Protein AF-A0A954Q5N2-F1 (afdb_monomer_lite)

Sequence (159 aa):
MHGDFTKSDRKRIRELADLAWDRRLRLELRKIAVAMEEMENGRLTPIDVTDRIHIFHDGAVRDLCNQVSTSLPWTAVCRAYFDGVLTNEDIIDASSNVRDGILRFAASFAKLARERETTESARSRRRCSPTPHASGVVVMWHKRGRRCDRDRLCRAALL

Foldseek 3Di:
DPPPADPVLLVLLLVLLVLLLVLQLVVLVVVLVVQVVCVVVVNDPPVRSVVSVVCCVVPVVVVSCCCSVVDDSLVSNLVSVLVVSDDCVSCVPHDPVSVVSSVVSSVVVVVVVVVVVVVVVVVVVVVPDPDPPDDDDDDDDDDDDDDPPPPDDDDDDDD

Structure (mmCIF, N/CA/C/O backbone):
data_AF-A0A954Q5N2-F1
#
_entry.id   AF-A0A954Q5N2-F1
#
loop_
_atom_site.group_PDB
_atom_site.id
_atom_site.type_symbol
_atom_site.label_atom_id
_atom_site.label_alt_id
_atom_site.label_comp_id
_atom_site.label_asym_id
_atom_site.label_entity_id
_atom_site.label_seq_id
_atom_site.pdbx_PDB_ins_code
_atom_site.Cartn_x
_atom_site.Cartn_y
_atom_site.Cartn_z
_atom_site.occupancy
_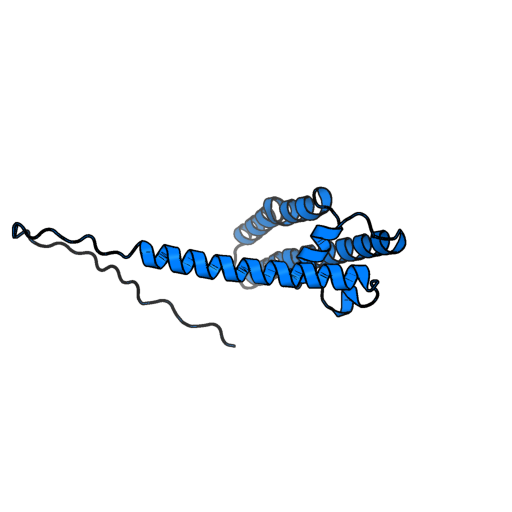atom_site.B_iso_or_equiv
_atom_site.auth_seq_id
_atom_site.auth_comp_id
_atom_site.auth_asym_id
_atom_site.auth_atom_id
_atom_site.pdbx_PDB_model_num
ATOM 1 N N . MET A 1 1 ? 18.224 -5.181 -12.055 1.00 53.22 1 MET A N 1
ATOM 2 C CA . MET A 1 1 ? 17.918 -4.159 -13.082 1.00 53.22 1 MET A CA 1
ATOM 3 C C . MET A 1 1 ? 17.902 -2.773 -12.436 1.00 53.22 1 MET A C 1
ATOM 5 O O . MET A 1 1 ? 16.836 -2.226 -12.203 1.00 53.22 1 MET A O 1
ATOM 9 N N . HIS A 1 2 ? 19.067 -2.224 -12.081 1.00 55.44 2 HIS A N 1
ATOM 10 C CA . HIS A 1 2 ? 19.166 -0.863 -11.517 1.00 55.44 2 HIS A CA 1
ATOM 11 C C . HIS A 1 2 ? 20.064 0.068 -12.350 1.00 55.44 2 HIS A C 1
ATOM 13 O O . HIS A 1 2 ? 20.096 1.264 -12.080 1.00 55.44 2 HIS A O 1
ATOM 19 N N . GLY A 1 3 ? 20.774 -0.466 -13.352 1.00 60.25 3 GLY A N 1
ATOM 20 C CA . GLY A 1 3 ? 21.786 0.270 -14.116 1.00 60.25 3 GLY A CA 1
ATOM 21 C C . GLY A 1 3 ? 21.234 1.219 -15.181 1.00 60.25 3 GLY A C 1
ATOM 22 O O . GLY A 1 3 ? 21.884 2.214 -15.478 1.00 60.25 3 GLY A O 1
ATOM 23 N N . ASP A 1 4 ? 20.022 0.974 -15.692 1.00 78.44 4 ASP A N 1
ATOM 24 C CA . ASP A 1 4 ? 19.583 1.576 -16.963 1.00 78.44 4 ASP A CA 1
ATOM 25 C C . ASP A 1 4 ? 18.510 2.668 -16.814 1.00 78.44 4 ASP A C 1
ATOM 27 O O . ASP A 1 4 ? 17.926 3.110 -17.802 1.00 78.44 4 ASP A O 1
ATOM 31 N N . PHE A 1 5 ? 18.208 3.115 -15.589 1.00 89.81 5 PHE A N 1
ATOM 32 C CA . PHE A 1 5 ? 17.237 4.192 -15.389 1.00 89.81 5 PHE A CA 1
ATOM 33 C C . PHE A 1 5 ? 17.872 5.567 -15.585 1.00 89.81 5 PHE A C 1
ATOM 35 O O . PHE A 1 5 ? 18.837 5.954 -14.911 1.00 89.81 5 PHE A O 1
ATOM 42 N N . THR A 1 6 ? 17.252 6.360 -16.456 1.00 94.38 6 THR A N 1
ATOM 43 C CA . THR A 1 6 ? 17.621 7.761 -16.652 1.00 94.38 6 THR A CA 1
ATOM 44 C C . THR A 1 6 ? 17.396 8.573 -15.367 1.00 94.38 6 THR A C 1
ATOM 46 O O . THR A 1 6 ? 16.815 8.115 -14.375 1.00 94.38 6 THR A O 1
ATOM 49 N N . LYS A 1 7 ? 17.882 9.820 -15.336 1.00 92.38 7 LYS A N 1
ATOM 50 C CA . LYS A 1 7 ? 17.635 10.721 -14.196 1.00 92.38 7 LYS A CA 1
ATOM 51 C C . LYS A 1 7 ? 16.136 11.011 -14.021 1.00 92.38 7 LYS A C 1
ATOM 53 O O . LYS A 1 7 ? 15.665 11.061 -12.885 1.00 92.38 7 LYS A O 1
ATOM 58 N N . SER A 1 8 ? 15.398 11.168 -15.122 1.00 94.50 8 SER A N 1
ATOM 59 C CA . SER A 1 8 ? 13.943 11.357 -15.119 1.00 94.50 8 SER A CA 1
ATOM 60 C C . SER A 1 8 ? 13.208 10.112 -14.628 1.00 94.50 8 SER A C 1
ATOM 62 O O . SER A 1 8 ? 12.336 10.248 -13.776 1.00 94.50 8 SER A O 1
ATOM 64 N N . ASP A 1 9 ? 13.616 8.909 -15.044 1.00 95.25 9 ASP A N 1
ATOM 65 C CA . ASP A 1 9 ? 13.018 7.658 -14.549 1.00 95.25 9 ASP A CA 1
ATOM 66 C C . ASP A 1 9 ? 13.177 7.527 -13.035 1.00 95.25 9 ASP A C 1
ATOM 68 O O . ASP A 1 9 ? 12.216 7.274 -12.315 1.00 95.25 9 ASP A O 1
ATOM 72 N N . ARG A 1 10 ? 14.385 7.781 -12.517 1.00 93.38 10 ARG A N 1
ATOM 73 C CA . ARG A 1 10 ? 14.651 7.748 -11.070 1.00 93.38 10 ARG A CA 1
ATOM 74 C C . ARG A 1 10 ? 13.865 8.798 -10.294 1.00 93.38 10 ARG A C 1
ATOM 76 O O . ARG A 1 10 ? 13.568 8.587 -9.120 1.00 93.38 10 ARG A O 1
ATOM 83 N N . LYS A 1 11 ? 13.558 9.945 -10.906 1.00 94.12 11 LYS A N 1
ATOM 84 C CA . LYS A 1 11 ? 12.656 10.936 -10.309 1.00 94.12 11 LYS A CA 1
ATOM 85 C C . LYS A 1 11 ? 11.233 10.385 -10.262 1.00 94.12 11 LYS A C 1
ATOM 87 O O . LYS A 1 11 ? 10.658 10.340 -9.181 1.00 94.12 11 LYS A O 1
ATOM 92 N N . ARG A 1 12 ? 10.725 9.879 -11.387 1.00 95.44 12 ARG A N 1
ATOM 93 C CA . ARG A 1 12 ? 9.369 9.330 -11.478 1.00 95.44 12 ARG A CA 1
ATOM 94 C C . ARG A 1 12 ? 9.149 8.138 -10.544 1.00 95.44 12 ARG A C 1
ATOM 96 O O . ARG A 1 12 ? 8.111 8.051 -9.905 1.00 95.44 12 ARG A O 1
ATOM 103 N N . ILE A 1 13 ? 10.131 7.248 -10.413 1.00 94.94 13 ILE A N 1
ATOM 104 C CA . ILE A 1 13 ? 10.073 6.112 -9.480 1.00 94.94 13 ILE A CA 1
ATOM 105 C C . ILE A 1 13 ? 9.922 6.595 -8.031 1.00 94.94 13 ILE A C 1
ATOM 107 O O . ILE A 1 13 ? 9.166 5.994 -7.277 1.00 94.94 13 ILE A O 1
ATOM 111 N N . ARG A 1 14 ? 10.611 7.672 -7.631 1.00 93.00 14 ARG A N 1
ATOM 112 C CA . ARG A 1 14 ? 10.459 8.232 -6.278 1.00 93.00 14 ARG A CA 1
ATOM 113 C C . ARG A 1 14 ? 9.069 8.822 -6.067 1.00 93.00 14 ARG A C 1
ATOM 115 O O . ARG A 1 14 ? 8.434 8.479 -5.086 1.00 93.00 14 ARG A O 1
ATOM 122 N N . GLU A 1 15 ? 8.561 9.587 -7.031 1.00 95.25 15 GLU A N 1
ATOM 123 C CA . GLU A 1 15 ? 7.193 10.128 -6.975 1.00 95.25 15 GLU A CA 1
ATOM 124 C C . GLU A 1 15 ? 6.137 9.015 -6.847 1.00 95.25 15 GLU A C 1
ATOM 126 O O . GLU A 1 15 ? 5.196 9.125 -6.066 1.00 95.25 15 GLU A O 1
ATOM 131 N N . LEU A 1 16 ? 6.305 7.912 -7.584 1.00 96.00 16 LEU A N 1
ATOM 132 C CA . LEU A 1 16 ? 5.427 6.745 -7.476 1.00 96.00 16 LEU A CA 1
ATOM 133 C C . LEU A 1 16 ? 5.559 6.039 -6.119 1.00 96.00 16 LEU A C 1
ATOM 135 O O . LEU A 1 16 ? 4.564 5.537 -5.599 1.00 96.00 16 LEU A O 1
ATOM 139 N N . ALA A 1 17 ? 6.764 5.985 -5.546 1.00 93.25 17 ALA A N 1
ATOM 140 C CA . ALA A 1 17 ? 6.987 5.415 -4.220 1.00 93.25 17 ALA A CA 1
ATOM 141 C C . ALA A 1 17 ? 6.303 6.258 -3.131 1.00 93.25 17 ALA A C 1
ATOM 143 O O . ALA A 1 17 ? 5.635 5.693 -2.267 1.00 93.25 17 ALA A O 1
ATOM 144 N N . ASP A 1 18 ? 6.398 7.585 -3.223 1.00 92.44 18 ASP A N 1
ATOM 145 C CA . ASP A 1 18 ? 5.733 8.520 -2.309 1.00 92.44 18 ASP A CA 1
ATOM 146 C C . ASP A 1 18 ? 4.201 8.398 -2.421 1.00 92.44 18 ASP A C 1
ATOM 148 O O . ASP A 1 18 ? 3.497 8.290 -1.418 1.00 92.44 18 ASP A O 1
ATOM 152 N N . LEU A 1 19 ? 3.667 8.295 -3.643 1.00 94.88 19 LEU A N 1
ATOM 153 C CA . LEU A 1 19 ? 2.235 8.056 -3.860 1.00 94.88 19 LEU A CA 1
ATOM 154 C C . LEU A 1 19 ? 1.773 6.717 -3.261 1.00 94.88 19 LEU A C 1
ATOM 156 O O . LEU A 1 19 ? 0.707 6.632 -2.643 1.00 94.88 19 LEU A O 1
ATOM 160 N N . ALA A 1 20 ? 2.562 5.657 -3.449 1.00 93.88 20 ALA A N 1
ATOM 161 C CA . ALA A 1 20 ? 2.273 4.347 -2.881 1.00 93.88 20 ALA A CA 1
ATOM 162 C C . ALA A 1 20 ? 2.275 4.376 -1.348 1.00 93.88 20 ALA A C 1
ATOM 164 O O . ALA A 1 20 ? 1.399 3.770 -0.726 1.00 93.88 20 ALA A O 1
ATOM 165 N N . TRP A 1 21 ? 3.236 5.085 -0.752 1.00 91.38 21 TRP A N 1
ATOM 166 C CA . TRP A 1 21 ? 3.308 5.313 0.686 1.00 91.38 21 TRP A CA 1
ATOM 167 C C . TRP A 1 21 ? 2.033 5.967 1.210 1.00 91.38 21 TRP A C 1
ATOM 169 O O . TRP A 1 21 ? 1.365 5.403 2.080 1.00 91.38 21 TRP A O 1
ATOM 179 N N . ASP A 1 22 ? 1.649 7.100 0.624 1.00 93.06 22 ASP A N 1
ATOM 180 C CA . ASP A 1 22 ? 0.480 7.862 1.055 1.00 93.06 22 ASP A CA 1
ATOM 181 C C . ASP A 1 22 ? -0.800 7.028 0.989 1.00 93.06 22 ASP A C 1
ATOM 183 O O . ASP A 1 22 ? -1.625 7.052 1.907 1.00 93.06 22 ASP A O 1
ATOM 187 N N . ARG A 1 23 ? -0.979 6.245 -0.081 1.00 94.69 23 ARG A N 1
ATOM 188 C CA . ARG A 1 23 ? -2.152 5.374 -0.223 1.00 94.69 23 ARG A CA 1
ATOM 189 C C . ARG A 1 23 ? -2.165 4.248 0.799 1.00 94.69 23 ARG A C 1
ATOM 191 O O . ARG A 1 23 ? -3.218 3.989 1.381 1.00 94.69 23 ARG A O 1
ATOM 198 N N . ARG A 1 24 ? -1.024 3.605 1.058 1.00 92.25 24 ARG A N 1
ATOM 199 C CA . ARG A 1 24 ? -0.923 2.566 2.096 1.00 92.25 24 ARG A CA 1
ATOM 200 C C . ARG A 1 24 ? -1.231 3.130 3.475 1.00 92.25 24 ARG A C 1
ATOM 202 O O . ARG A 1 24 ? -2.044 2.557 4.194 1.00 92.25 24 ARG A O 1
ATOM 209 N N . LEU A 1 25 ? -0.656 4.282 3.809 1.00 91.81 25 LEU A N 1
ATOM 210 C CA . LEU A 1 25 ? -0.913 4.951 5.078 1.00 91.81 25 LEU A CA 1
ATOM 211 C C . LEU A 1 25 ? -2.402 5.286 5.237 1.00 91.81 25 LEU A C 1
ATOM 213 O O . LEU A 1 25 ? -2.989 5.015 6.281 1.00 91.81 25 LEU A O 1
ATOM 217 N N . ARG A 1 26 ? -3.049 5.799 4.182 1.00 93.94 26 ARG A N 1
ATOM 218 C CA . ARG A 1 26 ? -4.498 6.060 4.184 1.00 93.94 26 ARG A CA 1
ATOM 219 C C . ARG A 1 26 ? -5.327 4.793 4.388 1.00 93.94 26 ARG A C 1
ATOM 221 O O . ARG A 1 26 ? -6.337 4.860 5.082 1.00 93.94 26 ARG A O 1
ATOM 228 N N . LEU A 1 27 ? -4.942 3.660 3.798 1.00 92.19 27 LEU A N 1
ATOM 229 C CA . LEU A 1 27 ? -5.638 2.384 4.007 1.00 92.19 27 LEU A CA 1
ATOM 230 C C . LEU A 1 27 ? -5.544 1.922 5.463 1.00 92.19 27 LEU A C 1
ATOM 232 O O . LEU A 1 27 ? -6.551 1.508 6.031 1.00 92.19 27 LEU A O 1
ATOM 236 N N . GLU A 1 28 ? -4.372 2.040 6.085 1.00 91.81 28 GLU A N 1
ATOM 237 C CA . GLU A 1 28 ? -4.202 1.699 7.500 1.00 91.81 28 GLU A CA 1
ATOM 238 C C . GLU A 1 28 ? -4.981 2.655 8.417 1.00 91.81 28 GLU A C 1
ATOM 240 O O . GLU A 1 28 ? -5.700 2.204 9.307 1.00 91.81 28 GLU A O 1
ATOM 245 N N . LEU A 1 29 ? -4.949 3.965 8.146 1.00 94.12 29 LEU A N 1
ATOM 246 C CA . LEU A 1 29 ? -5.731 4.956 8.897 1.00 94.12 29 LEU A CA 1
ATOM 247 C C . LEU A 1 29 ? -7.244 4.718 8.795 1.00 94.12 29 LEU A C 1
ATOM 249 O O . LEU A 1 29 ? -7.965 4.910 9.773 1.00 94.12 29 LEU A O 1
ATOM 253 N N . ARG A 1 30 ? -7.745 4.246 7.645 1.00 96.00 30 ARG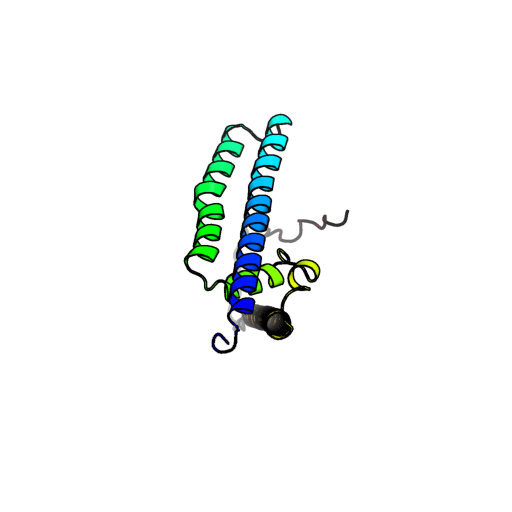 A N 1
ATOM 254 C CA . ARG A 1 30 ? -9.164 3.876 7.498 1.00 96.00 30 ARG A CA 1
ATOM 255 C C . ARG A 1 30 ? -9.579 2.766 8.460 1.00 96.00 30 ARG A C 1
ATOM 257 O O . ARG A 1 30 ? -10.716 2.780 8.914 1.00 96.00 30 ARG A O 1
ATOM 264 N N . LYS A 1 31 ? -8.685 1.837 8.815 1.00 94.38 31 LYS A N 1
ATOM 265 C CA . LYS A 1 31 ? -8.996 0.785 9.801 1.00 94.38 31 LYS A CA 1
ATOM 266 C C . LYS A 1 31 ? -9.245 1.371 11.191 1.00 94.38 31 LYS A C 1
ATOM 268 O O . LYS A 1 31 ? -10.109 0.874 11.909 1.00 94.38 31 LYS A O 1
ATOM 273 N N . ILE A 1 32 ? -8.522 2.434 11.549 1.00 96.44 32 ILE A N 1
ATOM 274 C CA . ILE A 1 32 ? -8.755 3.178 12.792 1.00 96.44 32 ILE A CA 1
ATOM 275 C C . ILE A 1 32 ? -10.082 3.930 12.719 1.00 96.44 32 ILE A C 1
ATOM 277 O O . ILE A 1 32 ? -10.877 3.819 13.643 1.00 96.44 32 ILE A O 1
ATOM 281 N N . ALA A 1 33 ? -10.364 4.615 11.607 1.00 97.50 33 ALA A N 1
ATOM 282 C CA . ALA A 1 33 ? -11.640 5.310 11.424 1.00 97.50 33 ALA A CA 1
ATOM 283 C C . ALA A 1 33 ? -12.842 4.356 11.558 1.00 97.50 33 ALA A C 1
ATOM 285 O O . ALA A 1 33 ? -13.770 4.645 12.305 1.00 97.50 33 ALA A O 1
ATOM 286 N N . VAL A 1 34 ? -12.778 3.178 10.924 1.00 97.75 34 VAL A N 1
ATOM 287 C CA . VAL A 1 34 ? -13.794 2.126 11.092 1.00 97.75 34 VAL A CA 1
ATOM 288 C C . VAL A 1 34 ? -13.887 1.690 12.555 1.00 97.75 34 VAL A C 1
ATOM 290 O O . VAL A 1 34 ? -14.981 1.553 13.078 1.00 97.75 34 VAL A O 1
ATOM 293 N N . ALA A 1 35 ? -12.767 1.505 13.260 1.00 97.31 35 ALA A N 1
ATOM 294 C CA . ALA A 1 35 ? -12.805 1.154 14.681 1.00 97.31 35 ALA A CA 1
ATOM 295 C C . ALA A 1 35 ? -13.513 2.214 15.545 1.00 97.31 35 ALA A C 1
ATOM 297 O O . ALA A 1 35 ? -14.231 1.857 16.475 1.00 97.31 35 ALA A O 1
ATOM 298 N N . MET A 1 36 ? -13.321 3.497 15.236 1.00 97.69 36 MET A N 1
ATOM 299 C CA . MET A 1 36 ? -13.997 4.592 15.933 1.00 97.69 36 MET A CA 1
ATOM 300 C C . MET A 1 36 ? -15.508 4.567 15.674 1.00 97.69 36 MET A C 1
ATOM 302 O O . MET A 1 36 ? -16.279 4.637 16.624 1.00 97.69 36 MET A O 1
ATOM 306 N N . GLU A 1 37 ? -15.936 4.362 14.426 1.00 98.19 37 GLU A N 1
ATOM 307 C CA . GLU A 1 37 ? -17.359 4.218 14.077 1.00 98.19 37 GLU A CA 1
ATOM 308 C C . GLU A 1 37 ? -18.000 2.991 14.753 1.00 98.19 37 GLU A C 1
ATOM 310 O O . GLU A 1 37 ? -19.119 3.038 15.265 1.00 98.19 37 GLU A O 1
ATOM 315 N N . GLU A 1 38 ? -17.289 1.866 14.798 1.00 98.00 38 GLU A N 1
ATOM 316 C CA . GLU A 1 38 ? -17.729 0.662 15.505 1.00 98.00 38 GLU A CA 1
ATOM 317 C C . GLU A 1 38 ? -17.895 0.916 17.015 1.00 98.00 38 GLU A C 1
ATOM 319 O O . GLU A 1 38 ? -18.828 0.397 17.630 1.00 98.00 38 GLU A O 1
ATOM 324 N N . MET A 1 39 ? -17.027 1.739 17.610 1.00 98.12 39 MET A N 1
ATOM 325 C CA . MET A 1 39 ? -17.125 2.147 19.013 1.00 98.12 39 MET A CA 1
ATOM 326 C C . MET A 1 39 ? -18.323 3.063 19.267 1.00 98.12 39 MET A C 1
ATOM 328 O O . MET A 1 39 ? -19.056 2.841 20.227 1.00 98.12 39 MET A O 1
ATOM 332 N N . GLU A 1 40 ? -18.568 4.051 18.404 1.00 97.81 40 GLU A N 1
ATOM 333 C CA . GLU A 1 40 ? -19.749 4.927 18.498 1.00 97.81 40 GLU A CA 1
ATOM 334 C C . GLU A 1 40 ? -21.059 4.130 18.424 1.00 97.81 40 GLU A C 1
ATOM 336 O O . GLU A 1 40 ? -22.027 4.439 19.116 1.00 97.81 40 GLU A O 1
ATOM 341 N N . ASN A 1 41 ? -21.062 3.043 17.652 1.00 98.12 41 ASN A N 1
ATOM 342 C CA . ASN A 1 41 ? -22.181 2.111 17.555 1.00 98.12 41 ASN A CA 1
ATOM 343 C C . ASN A 1 41 ? -22.244 1.072 18.697 1.00 98.12 41 ASN A C 1
ATOM 345 O O . ASN A 1 41 ? -23.074 0.162 18.651 1.00 98.12 41 ASN A O 1
ATOM 349 N N . GLY A 1 42 ? -21.358 1.154 19.695 1.00 97.38 42 GLY A N 1
ATOM 350 C CA . GLY A 1 42 ? -21.303 0.241 20.841 1.00 97.38 42 GLY A CA 1
ATOM 351 C C . GLY A 1 42 ? -20.800 -1.173 20.525 1.00 97.38 42 GLY A C 1
ATOM 352 O O . GLY A 1 42 ? -20.918 -2.058 21.372 1.00 97.38 42 GLY A O 1
ATOM 353 N N . ARG A 1 43 ? -20.250 -1.412 19.324 1.00 97.75 43 ARG A N 1
ATOM 354 C CA . ARG A 1 43 ? -19.671 -2.709 18.918 1.00 97.75 43 ARG A CA 1
ATOM 355 C C . ARG A 1 43 ? -18.248 -2.903 19.438 1.00 97.75 43 ARG A C 1
ATOM 357 O O . ARG A 1 43 ? -17.817 -4.040 19.606 1.00 97.75 43 ARG A O 1
ATOM 364 N N . LEU A 1 44 ? -17.539 -1.808 19.701 1.00 98.00 44 LEU A N 1
ATOM 365 C CA . LEU A 1 44 ? -16.222 -1.792 20.336 1.00 98.00 44 LEU A CA 1
ATOM 366 C C . LEU A 1 44 ? -16.229 -0.892 21.568 1.00 98.00 44 LEU A C 1
ATOM 368 O O . LEU A 1 44 ? -16.991 0.069 21.655 1.00 98.00 44 LEU A O 1
ATOM 372 N N . THR A 1 45 ? -15.344 -1.185 22.512 1.00 98.12 45 THR A N 1
ATOM 373 C CA . THR A 1 45 ? -15.084 -0.310 23.655 1.00 98.12 45 THR A CA 1
ATOM 374 C C . THR A 1 45 ? -13.982 0.708 23.327 1.00 98.12 45 THR A C 1
ATOM 376 O O . THR A 1 45 ? -13.175 0.486 22.419 1.00 98.12 45 THR A O 1
ATOM 379 N N . PRO A 1 46 ? -13.863 1.805 24.097 1.00 97.38 46 PRO A N 1
ATOM 380 C CA . PRO A 1 46 ? -12.728 2.723 23.974 1.00 97.38 46 PRO A CA 1
ATOM 381 C C . PRO A 1 46 ? -11.358 2.053 24.160 1.00 97.38 46 PRO A C 1
ATOM 383 O O . PRO A 1 46 ? -10.366 2.497 23.577 1.00 97.38 46 PRO A O 1
ATOM 386 N N . ILE A 1 47 ? -11.298 0.969 24.943 1.00 97.69 47 ILE A N 1
ATOM 387 C CA . ILE A 1 47 ? -10.076 0.181 25.144 1.00 97.69 47 ILE A CA 1
ATOM 388 C C . ILE A 1 47 ? -9.702 -0.535 23.840 1.00 97.69 47 ILE A C 1
ATOM 390 O O . ILE A 1 47 ? -8.570 -0.401 23.387 1.00 97.69 47 ILE A O 1
ATOM 394 N N . ASP A 1 48 ? -10.662 -1.178 23.167 1.00 97.56 48 ASP A N 1
ATOM 395 C CA . ASP A 1 48 ? -10.420 -1.866 21.887 1.00 97.56 48 ASP A CA 1
ATOM 396 C C . ASP A 1 48 ? -9.904 -0.913 20.796 1.00 97.56 48 ASP A C 1
ATOM 398 O O . ASP A 1 48 ? -9.044 -1.271 19.987 1.00 97.56 48 ASP A O 1
ATOM 402 N N . VAL A 1 49 ? -10.428 0.316 20.755 1.00 96.75 49 VAL A N 1
ATOM 403 C CA . VAL A 1 49 ? -9.957 1.345 19.815 1.00 96.75 49 VAL A CA 1
ATOM 404 C C . VAL A 1 49 ? -8.536 1.781 20.158 1.00 96.75 49 VAL A C 1
ATOM 406 O O . VAL A 1 49 ? -7.695 1.878 19.264 1.00 96.75 49 VAL A O 1
ATOM 409 N N . THR A 1 50 ? -8.252 1.999 21.442 1.00 97.19 50 THR A N 1
ATOM 410 C CA . THR A 1 50 ? -6.912 2.357 21.924 1.00 97.19 50 THR A CA 1
ATOM 411 C C . THR A 1 50 ? -5.891 1.278 21.557 1.00 97.19 50 THR A C 1
ATOM 413 O O . THR A 1 50 ? -4.835 1.592 21.011 1.00 97.19 50 THR A O 1
ATOM 416 N N . ASP A 1 51 ? -6.234 0.002 21.736 1.00 95.88 51 ASP A N 1
ATOM 417 C CA . ASP A 1 51 ? -5.376 -1.121 21.352 1.00 95.88 51 ASP A CA 1
ATOM 418 C C . ASP A 1 51 ? -5.125 -1.165 19.842 1.00 95.88 51 ASP A C 1
ATOM 420 O O . ASP A 1 51 ? -3.996 -1.383 19.401 1.00 95.88 51 ASP A O 1
ATOM 424 N N . ARG A 1 52 ? -6.140 -0.882 19.016 1.00 95.00 52 ARG A N 1
ATOM 425 C CA . ARG A 1 52 ? -5.956 -0.772 17.559 1.00 95.00 52 ARG A CA 1
ATOM 426 C C . ARG A 1 52 ? -5.038 0.386 17.173 1.00 95.00 52 ARG A C 1
ATOM 428 O O . ARG A 1 52 ? -4.246 0.231 16.245 1.00 95.00 52 ARG A O 1
ATOM 435 N N . ILE A 1 53 ? -5.109 1.516 17.876 1.00 94.31 53 ILE A N 1
ATOM 436 C CA . ILE A 1 53 ? -4.195 2.650 17.675 1.00 94.31 53 ILE A CA 1
ATOM 437 C C . ILE A 1 53 ? -2.760 2.252 18.046 1.00 94.31 53 ILE A C 1
ATOM 439 O O . ILE A 1 53 ? -1.838 2.544 17.282 1.00 94.31 53 ILE A O 1
ATOM 443 N N . HIS A 1 54 ? -2.562 1.531 19.154 1.00 93.88 54 HIS A N 1
ATOM 444 C CA . HIS A 1 54 ? -1.246 1.002 19.525 1.00 93.88 54 HIS A CA 1
ATOM 445 C C . HIS A 1 54 ? -0.708 0.026 18.471 1.00 93.88 54 HIS A C 1
ATOM 447 O O . HIS A 1 54 ? 0.416 0.193 18.004 1.00 93.88 54 HIS A O 1
ATOM 453 N N . ILE A 1 55 ? -1.524 -0.926 18.001 1.00 91.69 55 ILE A N 1
ATOM 454 C CA . ILE A 1 55 ? -1.149 -1.861 16.924 1.00 91.69 55 ILE A CA 1
ATOM 455 C C . ILE A 1 55 ? -0.761 -1.109 15.643 1.00 91.69 55 ILE A C 1
ATOM 457 O O . ILE A 1 55 ? 0.216 -1.465 14.979 1.00 91.69 55 ILE A O 1
ATOM 461 N N . PHE A 1 56 ? -1.507 -0.063 15.287 1.00 91.62 56 PHE A N 1
ATOM 462 C CA . PHE A 1 56 ? -1.192 0.777 14.136 1.00 91.62 56 PHE A CA 1
ATOM 463 C C . PHE A 1 56 ? 0.169 1.464 14.290 1.00 91.62 56 PHE A C 1
ATOM 465 O O . PHE A 1 56 ? 0.982 1.420 13.364 1.00 91.62 56 PHE A O 1
ATOM 472 N N . HIS A 1 57 ? 0.438 2.055 15.454 1.00 86.00 57 HIS A N 1
ATOM 473 C CA . HIS A 1 57 ? 1.681 2.778 15.706 1.00 86.00 57 HIS A CA 1
ATOM 474 C C . HIS A 1 57 ? 2.899 1.842 15.794 1.00 86.00 57 HIS A C 1
ATOM 476 O O . HIS A 1 57 ? 3.949 2.124 15.212 1.00 86.00 57 HIS A O 1
ATOM 482 N N . ASP A 1 58 ? 2.760 0.706 16.479 1.00 85.38 58 ASP A N 1
ATOM 483 C CA . ASP A 1 58 ? 3.872 -0.210 16.752 1.00 85.38 58 ASP A CA 1
ATOM 484 C C . ASP A 1 58 ? 4.172 -1.175 15.603 1.00 85.38 58 ASP A C 1
ATOM 486 O O . ASP A 1 58 ? 5.329 -1.571 15.419 1.00 85.38 58 ASP A O 1
ATOM 490 N N . GLY A 1 59 ? 3.145 -1.549 14.839 1.00 84.75 59 GLY A N 1
ATOM 491 C CA . GLY A 1 59 ? 3.244 -2.490 13.729 1.00 84.75 59 GLY A CA 1
ATOM 492 C C . GLY A 1 59 ? 3.138 -1.792 12.382 1.00 84.75 59 GLY A C 1
ATOM 493 O O . GLY A 1 59 ? 4.137 -1.611 11.691 1.00 84.75 59 GLY A O 1
ATOM 494 N N . ALA A 1 60 ? 1.927 -1.379 12.007 1.00 79.19 60 ALA A N 1
ATOM 495 C CA . ALA A 1 60 ? 1.619 -0.980 10.632 1.00 79.19 60 ALA A CA 1
ATOM 496 C C . ALA A 1 60 ? 2.469 0.202 10.134 1.00 79.19 60 ALA A C 1
ATOM 498 O O . ALA A 1 60 ? 3.050 0.130 9.051 1.00 79.19 60 ALA A O 1
ATOM 499 N N . VAL A 1 61 ? 2.596 1.272 10.927 1.00 80.50 61 VAL A N 1
ATOM 500 C CA . VAL A 1 61 ? 3.420 2.440 10.565 1.00 80.50 61 VAL A CA 1
ATOM 501 C C . VAL A 1 61 ? 4.898 2.075 10.505 1.00 80.50 61 VAL A C 1
ATOM 503 O O . VAL A 1 61 ? 5.603 2.528 9.604 1.00 80.50 61 VAL A O 1
ATOM 506 N N . ARG A 1 62 ? 5.376 1.239 11.430 1.00 79.31 62 ARG A N 1
ATOM 507 C CA . ARG A 1 62 ? 6.774 0.798 11.467 1.00 79.31 62 ARG A CA 1
ATOM 508 C C . ARG A 1 62 ? 7.113 -0.078 10.262 1.00 79.31 62 ARG A C 1
ATOM 510 O O . ARG A 1 62 ? 8.131 0.154 9.616 1.00 79.31 62 ARG A O 1
ATOM 517 N N . ASP A 1 63 ? 6.246 -1.022 9.918 1.00 81.06 63 ASP A N 1
ATOM 518 C CA . ASP A 1 63 ? 6.409 -1.907 8.764 1.00 81.06 63 ASP A CA 1
ATOM 519 C C . ASP A 1 63 ? 6.361 -1.136 7.453 1.00 81.06 63 ASP A C 1
ATOM 521 O O . ASP A 1 63 ? 7.191 -1.366 6.570 1.00 81.06 63 ASP A O 1
ATOM 525 N N . LEU A 1 64 ? 5.433 -0.182 7.340 1.00 79.12 64 LEU A N 1
ATOM 526 C CA . LEU A 1 64 ? 5.416 0.749 6.226 1.00 79.12 64 LEU A CA 1
ATOM 527 C C . LEU A 1 64 ? 6.745 1.499 6.182 1.00 79.12 64 LEU A C 1
ATOM 529 O O . LEU A 1 64 ? 7.439 1.431 5.167 1.00 79.12 64 LEU A O 1
ATOM 533 N N . CYS A 1 65 ? 7.137 2.173 7.267 1.00 73.12 65 CYS A N 1
ATOM 534 C CA . CYS A 1 65 ? 8.342 3.005 7.324 1.00 73.12 65 CYS A CA 1
ATOM 535 C C . CYS A 1 65 ? 9.589 2.222 6.931 1.00 73.12 65 CYS A C 1
ATOM 537 O O . CYS A 1 65 ? 10.388 2.703 6.132 1.00 73.12 65 CYS A O 1
ATOM 539 N N . ASN A 1 66 ? 9.719 0.981 7.393 1.00 75.44 66 ASN A N 1
ATOM 540 C CA . ASN A 1 66 ? 10.799 0.088 6.996 1.00 75.44 66 ASN A CA 1
ATOM 541 C C . ASN A 1 66 ? 10.769 -0.192 5.488 1.00 75.44 66 ASN A C 1
ATOM 543 O O . ASN A 1 66 ? 11.810 -0.118 4.836 1.00 75.44 66 ASN A O 1
ATOM 547 N N . GLN A 1 67 ? 9.596 -0.434 4.896 1.00 70.88 67 GLN A N 1
ATOM 548 C CA . GLN A 1 67 ? 9.469 -0.631 3.448 1.00 70.88 67 GLN A CA 1
ATOM 549 C C . GLN A 1 67 ? 9.889 0.595 2.636 1.00 70.88 67 GLN A C 1
ATOM 551 O O . GLN A 1 67 ? 10.358 0.417 1.521 1.00 70.88 67 GLN A O 1
ATOM 556 N N . VAL A 1 68 ? 9.766 1.820 3.144 1.00 65.62 68 VAL A N 1
ATOM 557 C CA . VAL A 1 68 ? 10.188 3.023 2.398 1.00 65.62 68 VAL A CA 1
ATOM 558 C C . VAL A 1 68 ? 11.617 3.452 2.717 1.00 65.62 68 VAL A C 1
ATOM 560 O O . VAL A 1 68 ? 12.352 3.830 1.812 1.00 65.62 68 VAL A O 1
ATOM 563 N N . SER A 1 69 ? 12.042 3.354 3.975 1.00 64.81 69 SER A N 1
ATOM 564 C CA . SER A 1 69 ? 13.372 3.787 4.422 1.00 64.81 69 SER A CA 1
ATOM 565 C C . SER A 1 69 ? 14.484 2.789 4.090 1.00 64.81 69 SER A C 1
ATOM 567 O O . SER A 1 69 ? 15.600 3.204 3.785 1.00 64.81 69 SER A O 1
ATOM 569 N N . THR A 1 70 ? 14.198 1.482 4.125 1.00 60.16 70 THR A N 1
ATOM 570 C CA . THR A 1 70 ? 15.208 0.432 3.883 1.00 60.16 70 THR A CA 1
ATOM 571 C C . THR A 1 70 ? 15.127 -0.189 2.493 1.00 60.16 70 THR A C 1
ATOM 573 O O . THR A 1 70 ? 16.087 -0.829 2.061 1.00 60.16 70 THR A O 1
ATOM 576 N N . SER A 1 71 ? 14.018 -0.008 1.764 1.00 63.44 71 SER A N 1
ATOM 577 C CA . SER A 1 71 ? 13.901 -0.544 0.407 1.00 63.44 71 SER A CA 1
ATOM 578 C C . SER A 1 71 ? 14.328 0.469 -0.651 1.00 63.44 71 SER A C 1
ATOM 580 O O . SER A 1 71 ? 14.140 1.678 -0.529 1.00 63.44 71 SER A O 1
ATOM 582 N N . LEU A 1 72 ? 14.905 -0.043 -1.738 1.00 84.25 72 LEU A N 1
ATOM 583 C CA . LEU A 1 72 ? 15.129 0.752 -2.937 1.00 84.25 72 LEU A CA 1
ATOM 584 C C . LEU A 1 72 ? 13.760 1.215 -3.471 1.00 84.25 72 LEU A C 1
ATOM 586 O O . LEU A 1 72 ? 12.893 0.358 -3.655 1.00 84.25 72 LEU A O 1
ATOM 590 N N . PRO A 1 73 ? 13.569 2.506 -3.815 1.00 89.69 73 PRO A N 1
ATOM 591 C CA . PRO A 1 73 ? 12.292 3.033 -4.313 1.00 89.69 73 PRO A CA 1
ATOM 592 C C . PRO A 1 73 ? 11.658 2.193 -5.432 1.00 89.69 73 PRO A C 1
ATOM 594 O O . PRO A 1 73 ? 10.446 2.023 -5.493 1.00 89.69 73 PRO A O 1
ATOM 597 N N . TRP A 1 74 ? 12.490 1.585 -6.282 1.00 92.06 74 TRP A N 1
ATOM 598 C CA . TRP A 1 74 ? 12.059 0.636 -7.309 1.00 92.06 74 TRP A CA 1
ATOM 599 C C . TRP A 1 74 ? 11.262 -0.554 -6.755 1.00 92.06 74 TRP A C 1
ATOM 601 O O . TRP A 1 74 ? 10.208 -0.903 -7.287 1.00 92.06 74 TRP A O 1
ATOM 611 N N . THR A 1 75 ? 11.756 -1.179 -5.686 1.00 89.88 75 THR A N 1
ATOM 612 C CA . THR A 1 75 ? 11.123 -2.340 -5.056 1.00 89.88 75 THR A CA 1
ATOM 613 C C . THR A 1 75 ? 9.802 -1.946 -4.407 1.00 89.88 75 THR A C 1
ATOM 615 O O . THR A 1 75 ? 8.824 -2.678 -4.554 1.00 89.88 75 THR A O 1
ATOM 618 N N . ALA A 1 76 ? 9.747 -0.778 -3.756 1.00 90.44 76 ALA A N 1
ATOM 619 C CA . ALA A 1 76 ? 8.515 -0.239 -3.185 1.00 90.44 76 ALA A CA 1
ATOM 620 C C . ALA A 1 76 ? 7.433 -0.040 -4.259 1.00 90.44 76 ALA A C 1
ATOM 622 O O . ALA A 1 76 ? 6.316 -0.523 -4.090 1.00 90.44 76 ALA A O 1
ATOM 623 N N . VAL A 1 77 ? 7.776 0.579 -5.396 1.00 94.00 77 VAL A N 1
ATOM 624 C CA . VAL A 1 77 ? 6.847 0.780 -6.524 1.00 94.00 77 VAL A CA 1
ATOM 625 C C . VAL A 1 77 ? 6.366 -0.549 -7.101 1.00 94.00 77 VAL A C 1
ATOM 627 O O . VAL A 1 77 ? 5.165 -0.761 -7.251 1.00 94.00 77 VAL A O 1
ATOM 630 N N . CYS A 1 78 ? 7.289 -1.469 -7.387 1.00 94.06 78 CYS A N 1
ATOM 631 C CA . CYS A 1 78 ? 6.952 -2.782 -7.934 1.00 94.06 78 CYS A CA 1
ATOM 632 C C . CYS A 1 78 ? 6.010 -3.560 -7.010 1.00 94.06 78 CYS A C 1
ATOM 634 O O . CYS A 1 78 ? 5.027 -4.152 -7.462 1.00 94.06 78 CYS A O 1
ATOM 636 N N . ARG A 1 79 ? 6.291 -3.535 -5.702 1.00 91.19 79 ARG A N 1
ATOM 637 C CA . ARG A 1 79 ? 5.453 -4.190 -4.702 1.00 91.19 79 ARG A CA 1
ATOM 638 C C . ARG A 1 79 ? 4.094 -3.510 -4.571 1.00 91.19 79 ARG A C 1
ATOM 640 O O . ARG A 1 79 ? 3.086 -4.201 -4.503 1.00 91.19 79 ARG A O 1
ATOM 647 N N . ALA A 1 80 ? 4.054 -2.181 -4.583 1.00 93.06 80 ALA A N 1
ATOM 648 C CA . ALA A 1 80 ? 2.814 -1.418 -4.520 1.00 93.06 80 ALA A CA 1
ATOM 649 C C . ALA A 1 80 ? 1.895 -1.673 -5.713 1.00 93.06 80 ALA A C 1
ATOM 651 O O . ALA A 1 80 ? 0.691 -1.796 -5.516 1.00 93.06 80 ALA A O 1
ATOM 652 N N . TYR A 1 81 ? 2.448 -1.811 -6.916 1.00 96.12 81 TYR A N 1
ATOM 653 C CA . TYR A 1 81 ? 1.674 -2.200 -8.091 1.00 96.12 81 TYR A CA 1
ATOM 654 C C . TYR A 1 81 ? 1.153 -3.639 -7.981 1.00 96.12 81 TYR A C 1
ATOM 656 O O . TYR A 1 81 ? -0.028 -3.887 -8.198 1.00 96.12 81 TYR A O 1
ATOM 664 N N . PHE A 1 82 ? 2.005 -4.590 -7.578 1.00 94.25 82 PHE A N 1
ATOM 665 C CA . PHE A 1 82 ? 1.587 -5.984 -7.387 1.00 94.25 82 PHE A CA 1
ATOM 666 C C . PHE A 1 82 ? 0.476 -6.132 -6.333 1.00 94.25 82 PHE A C 1
ATOM 668 O O . PHE A 1 82 ? -0.469 -6.886 -6.542 1.00 94.25 82 PHE A O 1
ATOM 675 N N . ASP A 1 83 ? 0.568 -5.390 -5.227 1.00 91.12 83 ASP A N 1
ATOM 676 C CA . ASP A 1 83 ? -0.439 -5.383 -4.160 1.00 91.12 83 ASP A CA 1
ATOM 677 C C . ASP A 1 83 ? -1.699 -4.557 -4.530 1.00 91.12 83 ASP A C 1
ATOM 679 O O . ASP A 1 83 ? -2.609 -4.436 -3.712 1.00 91.12 83 ASP A O 1
ATOM 683 N N . GLY A 1 84 ? -1.763 -3.951 -5.725 1.00 94.88 84 GLY A N 1
ATOM 684 C CA . GLY A 1 84 ? -2.908 -3.159 -6.200 1.00 94.88 84 GLY A CA 1
ATOM 685 C C . GLY A 1 84 ? -3.053 -1.766 -5.573 1.00 94.88 84 GLY A C 1
ATOM 686 O O . GLY A 1 84 ? -4.082 -1.117 -5.735 1.00 94.88 84 GLY A O 1
ATOM 687 N N . VAL A 1 85 ? -2.036 -1.284 -4.853 1.00 95.00 85 VAL A N 1
ATOM 688 C CA . VAL A 1 85 ? -1.994 0.081 -4.291 1.00 95.00 85 VAL A CA 1
ATOM 689 C C . VAL A 1 85 ? -1.744 1.117 -5.391 1.00 95.00 85 VAL A C 1
ATOM 691 O O . VAL A 1 85 ? -2.303 2.220 -5.367 1.00 95.00 85 VAL A O 1
ATOM 694 N N . LEU A 1 86 ? -0.879 0.761 -6.342 1.00 96.50 86 LEU A N 1
ATOM 695 C CA . LEU A 1 86 ? -0.704 1.481 -7.597 1.00 96.50 86 LEU A CA 1
ATOM 696 C C . LEU A 1 86 ? -1.427 0.729 -8.713 1.00 96.50 86 LEU A C 1
ATOM 698 O O . LEU A 1 86 ? -1.454 -0.499 -8.737 1.00 96.50 86 LEU A O 1
ATOM 702 N N . THR A 1 87 ? -1.977 1.494 -9.640 1.00 97.25 87 THR A N 1
ATOM 703 C CA . THR A 1 87 ? -2.798 1.043 -10.763 1.00 97.25 87 THR A CA 1
ATOM 704 C C . THR A 1 87 ? -2.112 1.365 -12.093 1.00 97.25 87 THR A C 1
ATOM 706 O O . THR A 1 87 ? -1.039 1.978 -12.124 1.00 97.25 87 THR A O 1
ATOM 709 N N . ASN A 1 88 ? -2.705 0.939 -13.211 1.00 96.75 88 ASN A N 1
ATOM 710 C CA . ASN A 1 88 ? -2.160 1.235 -14.540 1.00 96.75 88 ASN A CA 1
ATOM 711 C C . ASN A 1 88 ? -2.199 2.735 -14.849 1.00 96.75 88 ASN A C 1
ATOM 713 O O . ASN A 1 88 ? -1.306 3.260 -15.512 1.00 96.75 88 ASN A O 1
ATOM 717 N N . GLU A 1 89 ? -3.207 3.417 -14.321 1.00 97.25 89 GLU A N 1
ATOM 718 C CA . GLU A 1 89 ? -3.438 4.846 -14.452 1.00 97.25 89 GLU A CA 1
ATOM 719 C C . GLU A 1 89 ? -2.310 5.646 -13.790 1.00 97.25 89 GLU A C 1
ATOM 721 O O . GLU A 1 89 ? -1.846 6.636 -14.343 1.00 97.25 89 GLU A O 1
ATOM 726 N N . ASP A 1 90 ? -1.786 5.182 -12.652 1.00 96.81 90 ASP A N 1
ATOM 727 C CA . ASP A 1 90 ? -0.704 5.880 -11.942 1.00 96.81 90 ASP A CA 1
ATOM 728 C C . ASP A 1 90 ? 0.627 5.824 -12.701 1.00 96.81 90 ASP A C 1
ATOM 730 O O . ASP A 1 90 ? 1.449 6.750 -12.650 1.00 96.81 90 ASP A O 1
ATOM 734 N N . ILE A 1 91 ? 0.859 4.716 -13.406 1.00 96.44 91 ILE A N 1
ATOM 735 C CA . ILE A 1 91 ? 2.109 4.474 -14.124 1.00 96.44 91 ILE A CA 1
ATOM 736 C C . ILE A 1 91 ? 2.044 4.921 -15.582 1.00 96.44 91 ILE A C 1
ATOM 738 O O . ILE A 1 91 ? 3.066 4.831 -16.257 1.00 96.44 91 ILE A O 1
ATOM 742 N N . ILE A 1 92 ? 0.899 5.406 -16.080 1.00 95.44 92 ILE A N 1
ATOM 743 C CA . ILE A 1 92 ? 0.719 5.718 -17.505 1.00 95.44 92 ILE A CA 1
ATOM 744 C C . ILE A 1 92 ? 1.732 6.752 -18.007 1.00 95.44 92 ILE A C 1
ATOM 746 O O . ILE A 1 92 ? 2.288 6.574 -19.088 1.00 95.44 92 ILE A O 1
ATOM 750 N N . ASP A 1 93 ? 2.069 7.743 -17.182 1.00 94.19 93 ASP A N 1
ATOM 751 C CA . ASP A 1 93 ? 3.036 8.800 -17.509 1.00 94.19 93 ASP A CA 1
ATOM 752 C C . ASP A 1 93 ? 4.500 8.384 -17.294 1.00 94.19 93 ASP A C 1
ATOM 754 O O . ASP A 1 93 ? 5.426 9.156 -17.548 1.00 94.19 93 ASP A O 1
ATOM 758 N N . ALA A 1 94 ? 4.748 7.174 -16.787 1.00 94.88 94 ALA A N 1
ATOM 759 C CA . ALA A 1 94 ? 6.101 6.657 -16.673 1.00 94.88 94 ALA A CA 1
ATOM 760 C C . ALA A 1 94 ? 6.631 6.210 -18.045 1.00 94.88 94 ALA A C 1
ATOM 762 O O . ALA A 1 94 ? 5.880 5.807 -18.937 1.00 94.88 94 ALA A O 1
ATOM 763 N N . SER A 1 95 ? 7.955 6.245 -18.206 1.00 95.31 95 SER A N 1
ATOM 764 C CA . SER A 1 95 ? 8.603 5.746 -19.419 1.00 95.31 95 SER A CA 1
ATOM 765 C C . SER A 1 95 ? 8.294 4.262 -19.646 1.00 95.31 95 SER A C 1
ATOM 767 O O . SER A 1 95 ? 8.021 3.513 -18.702 1.00 95.31 95 SER A O 1
ATOM 769 N N . SER A 1 96 ? 8.380 3.809 -20.902 1.00 94.12 96 SER A N 1
ATOM 770 C CA . SER A 1 96 ? 8.201 2.390 -21.242 1.00 94.12 96 SER A CA 1
ATOM 771 C C . SER A 1 96 ? 9.121 1.488 -20.422 1.00 94.12 96 SER A C 1
ATOM 773 O O . SER A 1 96 ? 8.657 0.497 -19.879 1.00 94.12 96 SER A O 1
ATOM 775 N N . ASN A 1 97 ? 10.381 1.881 -20.213 1.00 92.69 97 ASN A N 1
ATOM 776 C CA . ASN A 1 97 ? 11.328 1.103 -19.412 1.00 92.69 97 ASN A CA 1
ATOM 777 C C . ASN A 1 97 ? 10.833 0.877 -17.969 1.00 92.69 97 ASN A C 1
ATOM 779 O O . ASN A 1 97 ? 10.875 -0.244 -17.457 1.00 92.69 97 ASN A O 1
ATOM 783 N N . VAL A 1 98 ? 10.315 1.928 -17.323 1.00 94.38 98 VAL A N 1
ATOM 784 C CA . VAL A 1 98 ? 9.754 1.838 -15.967 1.00 94.38 98 VAL A CA 1
ATOM 785 C C . VAL A 1 98 ? 8.499 0.967 -15.959 1.00 94.38 98 VAL A C 1
ATOM 787 O O . VAL A 1 98 ? 8.426 0.028 -15.166 1.00 94.38 98 VAL A O 1
ATOM 790 N N . ARG A 1 99 ? 7.538 1.229 -16.855 1.00 96.12 99 ARG A N 1
ATOM 791 C CA . ARG A 1 99 ? 6.282 0.460 -16.929 1.00 96.12 99 ARG A CA 1
ATOM 792 C C . ARG A 1 99 ? 6.543 -1.018 -17.205 1.00 96.12 99 ARG A C 1
ATOM 794 O O . ARG A 1 99 ? 6.083 -1.870 -16.451 1.00 96.12 99 ARG A O 1
ATOM 801 N N . ASP A 1 100 ? 7.347 -1.327 -18.217 1.00 95.00 100 ASP A N 1
ATOM 802 C CA . ASP A 1 100 ? 7.667 -2.702 -18.597 1.00 95.00 100 ASP A CA 1
ATOM 803 C C . ASP A 1 100 ? 8.409 -3.423 -17.469 1.00 95.00 100 ASP A C 1
ATOM 805 O O . ASP A 1 100 ? 8.182 -4.608 -17.226 1.00 95.00 100 ASP A O 1
ATOM 809 N N . GLY A 1 101 ? 9.285 -2.720 -16.745 1.00 94.12 101 GLY A N 1
ATOM 810 C CA . GLY A 1 101 ? 9.959 -3.269 -15.574 1.00 94.12 101 GLY A CA 1
ATOM 811 C C . GLY A 1 101 ? 8.989 -3.638 -14.447 1.00 94.12 101 GLY A C 1
ATOM 812 O O . GLY A 1 101 ? 9.101 -4.736 -13.898 1.00 94.12 101 GLY A O 1
ATOM 813 N N . ILE A 1 102 ? 8.018 -2.770 -14.146 1.00 95.50 102 ILE A N 1
ATOM 814 C CA . ILE A 1 102 ? 6.973 -3.020 -13.139 1.00 95.50 102 ILE A CA 1
ATOM 815 C C . ILE A 1 102 ? 6.112 -4.223 -13.554 1.00 95.50 102 ILE A C 1
ATOM 817 O O . ILE A 1 102 ? 5.901 -5.142 -12.761 1.00 95.50 102 ILE A O 1
ATOM 821 N N . LEU A 1 103 ? 5.676 -4.271 -14.815 1.00 95.25 103 LEU A N 1
ATOM 822 C CA . LEU A 1 103 ? 4.851 -5.362 -15.342 1.00 95.25 103 LEU A CA 1
ATOM 823 C C . LEU A 1 103 ? 5.594 -6.705 -15.340 1.00 95.25 103 LEU A C 1
ATOM 825 O O . LEU A 1 103 ? 5.043 -7.721 -14.909 1.00 95.25 103 LEU A O 1
ATOM 829 N N . ARG A 1 104 ? 6.869 -6.726 -15.756 1.00 94.50 104 ARG A N 1
ATOM 830 C CA . ARG A 1 104 ? 7.714 -7.933 -15.690 1.00 94.50 104 ARG A CA 1
ATOM 831 C C . ARG A 1 104 ? 7.886 -8.427 -14.259 1.00 94.50 104 ARG A C 1
ATOM 833 O O . ARG A 1 104 ? 7.847 -9.638 -14.024 1.00 94.50 104 ARG A O 1
ATOM 840 N N . PHE A 1 105 ? 8.074 -7.511 -13.308 1.00 93.50 105 PHE A N 1
ATOM 841 C CA . PHE A 1 105 ? 8.142 -7.858 -11.893 1.00 93.50 105 PHE A CA 1
ATOM 842 C C . PHE A 1 105 ? 6.839 -8.516 -11.429 1.00 93.50 105 PHE A C 1
ATOM 844 O O . PHE A 1 105 ? 6.883 -9.613 -10.872 1.00 93.50 105 PHE A O 1
ATOM 851 N N . ALA A 1 106 ? 5.688 -7.898 -11.713 1.00 93.19 106 ALA A N 1
ATOM 852 C CA . ALA A 1 106 ? 4.381 -8.416 -11.315 1.00 93.19 106 ALA A CA 1
ATOM 853 C C . ALA A 1 106 ? 4.111 -9.815 -11.896 1.00 93.19 106 ALA A C 1
ATOM 855 O O . ALA A 1 106 ? 3.716 -10.723 -11.164 1.00 93.19 106 ALA A O 1
ATOM 856 N N . ALA A 1 107 ? 4.412 -10.027 -13.182 1.00 93.75 107 ALA A N 1
ATOM 857 C CA . ALA A 1 107 ? 4.280 -11.331 -13.831 1.00 93.75 107 ALA A CA 1
ATOM 858 C C . ALA A 1 107 ? 5.187 -12.401 -13.194 1.00 93.75 107 ALA A C 1
ATOM 860 O O . ALA A 1 107 ? 4.756 -13.532 -12.954 1.00 93.75 107 ALA A O 1
ATOM 861 N N . SER A 1 108 ? 6.432 -12.038 -12.873 1.00 92.38 108 SER A N 1
ATOM 862 C CA . SER A 1 108 ? 7.391 -12.945 -12.229 1.00 92.38 108 SER A CA 1
ATOM 863 C C . SER A 1 108 ? 6.937 -13.338 -10.821 1.00 92.38 108 SER A C 1
ATOM 865 O O . SER A 1 108 ? 6.973 -14.514 -10.465 1.00 92.38 108 SER A O 1
ATOM 867 N N . PHE A 1 109 ? 6.450 -12.377 -10.033 1.00 88.88 109 PHE A N 1
ATOM 868 C CA . PHE A 1 109 ? 5.917 -12.638 -8.696 1.00 88.88 109 PHE A CA 1
ATOM 869 C C . PHE A 1 109 ? 4.646 -13.490 -8.730 1.00 88.88 109 PHE A C 1
ATOM 871 O O . PHE A 1 109 ? 4.529 -14.436 -7.951 1.00 88.88 109 PHE A O 1
ATOM 878 N N . ALA A 1 110 ? 3.733 -13.226 -9.667 1.00 90.00 110 ALA A N 1
ATOM 879 C CA . ALA A 1 110 ? 2.532 -14.037 -9.853 1.00 90.00 110 ALA A CA 1
ATOM 880 C C . ALA A 1 110 ? 2.869 -15.495 -10.212 1.00 90.00 110 ALA A C 1
ATOM 882 O O . ALA A 1 110 ? 2.222 -16.421 -9.723 1.00 90.00 110 ALA A O 1
ATOM 883 N N . LYS A 1 111 ? 3.910 -15.717 -11.026 1.00 92.25 111 LYS A N 1
ATOM 884 C CA . LYS A 1 111 ? 4.408 -17.062 -11.340 1.00 92.25 111 LYS A CA 1
ATOM 885 C C . LYS A 1 111 ? 4.930 -17.778 -10.089 1.00 92.25 111 LYS A C 1
ATOM 887 O 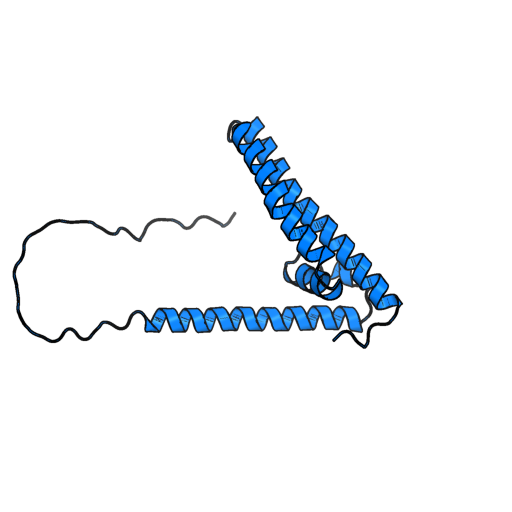O . LYS A 1 111 ? 4.512 -18.901 -9.816 1.00 92.25 111 LYS A O 1
ATOM 892 N N . LEU A 1 112 ? 5.781 -17.114 -9.304 1.00 88.44 112 LEU A N 1
ATOM 893 C CA . LEU A 1 112 ? 6.345 -17.682 -8.073 1.00 88.44 112 LEU A CA 1
ATOM 894 C C . LEU A 1 112 ? 5.271 -18.009 -7.025 1.00 88.44 112 LEU A C 1
ATOM 896 O O . LEU A 1 112 ? 5.383 -19.016 -6.327 1.00 88.44 112 LEU A O 1
ATOM 900 N N . ALA A 1 113 ? 4.226 -17.184 -6.918 1.00 84.25 113 ALA A N 1
ATOM 901 C CA . ALA A 1 113 ? 3.106 -17.441 -6.014 1.00 84.25 113 ALA A CA 1
ATOM 902 C C . ALA A 1 113 ? 2.396 -18.764 -6.359 1.00 84.25 113 ALA A C 1
ATOM 904 O O . ALA A 1 113 ? 2.215 -19.611 -5.486 1.00 84.25 113 ALA A O 1
ATOM 905 N N . ARG A 1 114 ? 2.112 -19.001 -7.648 1.00 85.81 114 ARG A N 1
ATOM 906 C CA . ARG A 1 114 ? 1.490 -20.251 -8.126 1.00 85.81 114 ARG A CA 1
ATOM 907 C C . ARG A 1 114 ? 2.369 -21.478 -7.873 1.00 85.81 114 ARG A C 1
ATOM 909 O O . ARG A 1 114 ? 1.870 -22.536 -7.506 1.00 85.81 114 ARG A O 1
ATOM 916 N N . GLU A 1 115 ? 3.682 -21.358 -8.055 1.00 86.81 115 GLU A N 1
ATOM 917 C CA . GLU A 1 115 ? 4.627 -22.459 -7.808 1.00 86.81 115 GLU A CA 1
ATOM 918 C C . GLU A 1 115 ? 4.718 -22.841 -6.318 1.00 86.81 115 GLU A C 1
ATOM 920 O O . GLU A 1 115 ? 4.883 -24.016 -5.972 1.00 86.81 115 GLU A O 1
ATOM 925 N N . ARG A 1 116 ? 4.557 -21.877 -5.404 1.00 78.81 116 ARG A N 1
ATOM 926 C CA . ARG A 1 116 ? 4.478 -22.171 -3.964 1.00 78.81 116 ARG A CA 1
ATOM 927 C C . ARG A 1 116 ? 3.214 -22.950 -3.610 1.00 78.81 116 ARG A C 1
ATOM 929 O O . ARG A 1 116 ? 3.295 -23.934 -2.882 1.00 78.81 116 ARG A O 1
ATOM 936 N N . GLU A 1 117 ? 2.074 -22.579 -4.181 1.00 78.56 117 GLU A N 1
ATOM 937 C CA . GLU A 1 117 ? 0.807 -23.277 -3.936 1.00 78.56 117 GLU A CA 1
ATOM 938 C C . GLU A 1 117 ? 0.842 -24.732 -4.430 1.00 78.56 117 GLU A C 1
ATOM 940 O O . GLU A 1 117 ? 0.378 -25.644 -3.740 1.00 78.56 117 GLU A O 1
ATOM 945 N N . THR A 1 118 ? 1.443 -24.991 -5.597 1.00 78.44 118 THR A N 1
ATOM 946 C CA . THR A 1 118 ? 1.550 -26.359 -6.130 1.00 78.44 118 THR A CA 1
ATOM 947 C C . THR A 1 118 ? 2.489 -27.236 -5.302 1.00 78.44 118 THR A C 1
ATOM 949 O O . THR A 1 118 ? 2.174 -28.400 -5.039 1.00 78.44 118 THR A O 1
ATOM 952 N N . THR A 1 119 ? 3.616 -26.690 -4.841 1.00 74.12 119 THR A N 1
ATOM 953 C CA . THR A 1 119 ? 4.581 -27.427 -4.010 1.00 74.12 119 THR A CA 1
ATOM 954 C C . THR A 1 119 ? 4.060 -27.682 -2.596 1.00 74.12 119 THR A C 1
ATOM 956 O O . THR A 1 119 ? 4.264 -28.775 -2.061 1.00 74.12 119 THR A O 1
ATOM 959 N N . GLU A 1 120 ? 3.322 -26.742 -2.007 1.00 71.50 120 GLU A N 1
ATOM 960 C CA . GLU A 1 120 ? 2.682 -26.916 -0.701 1.00 71.50 120 GLU A CA 1
ATOM 961 C C . GLU A 1 120 ? 1.518 -27.916 -0.761 1.00 71.50 120 GLU A C 1
ATOM 963 O O . GLU A 1 120 ? 1.428 -28.816 0.080 1.00 71.50 120 GLU A O 1
ATOM 968 N N . SER A 1 121 ? 0.712 -27.870 -1.827 1.00 71.25 121 SER A N 1
ATOM 969 C CA . SER A 1 121 ? -0.309 -28.885 -2.115 1.00 71.25 121 SER A CA 1
ATOM 970 C C . SER A 1 121 ? 0.307 -30.281 -2.297 1.00 71.25 121 SER A C 1
ATOM 972 O O . SER A 1 121 ? -0.173 -31.264 -1.723 1.00 71.25 121 SER A O 1
ATOM 974 N N . ALA A 1 122 ? 1.436 -30.389 -3.007 1.00 63.00 122 ALA A N 1
ATOM 975 C CA . ALA A 1 122 ? 2.165 -31.647 -3.165 1.00 63.00 122 ALA A CA 1
ATOM 976 C C . ALA A 1 122 ? 2.783 -32.153 -1.845 1.00 63.00 122 ALA A C 1
ATOM 978 O O . ALA A 1 122 ? 2.780 -33.359 -1.580 1.00 63.00 122 ALA A O 1
ATOM 979 N N . ARG A 1 123 ? 3.287 -31.254 -0.988 1.00 65.19 123 ARG A N 1
ATOM 980 C CA . ARG A 1 123 ? 3.845 -31.598 0.331 1.00 65.19 123 ARG A CA 1
ATOM 981 C C . ARG A 1 123 ? 2.759 -32.033 1.318 1.00 65.19 123 ARG A C 1
ATOM 983 O O . ARG A 1 123 ? 2.989 -32.966 2.087 1.00 65.19 123 ARG A O 1
ATOM 990 N N . SER A 1 124 ? 1.581 -31.411 1.261 1.00 69.00 124 SER A N 1
ATOM 991 C CA . SER A 1 124 ? 0.393 -31.808 2.025 1.00 69.00 124 SER A CA 1
ATOM 992 C C . SER A 1 124 ? -0.062 -33.227 1.653 1.00 69.00 124 SER A C 1
ATOM 994 O O . SER A 1 124 ? -0.242 -34.070 2.533 1.00 69.00 124 SER A O 1
ATOM 996 N N . ARG A 1 125 ? -0.103 -33.557 0.351 1.00 60.78 125 ARG A N 1
ATOM 997 C CA . ARG A 1 125 ? -0.456 -34.909 -0.130 1.00 60.78 125 ARG A CA 1
ATOM 998 C C . ARG A 1 125 ? 0.525 -35.997 0.321 1.00 60.78 125 ARG A C 1
ATOM 1000 O O . ARG A 1 125 ? 0.091 -37.099 0.633 1.00 60.78 125 ARG A O 1
ATOM 1007 N N . ARG A 1 126 ? 1.829 -35.705 0.428 1.00 59.47 126 ARG A N 1
ATOM 1008 C CA . ARG A 1 126 ? 2.833 -36.685 0.903 1.00 59.47 126 ARG A CA 1
ATOM 1009 C C . ARG A 1 126 ? 2.743 -36.992 2.404 1.00 59.47 126 ARG A C 1
ATOM 1011 O O . ARG A 1 126 ? 3.154 -38.074 2.816 1.00 59.47 126 ARG A O 1
ATOM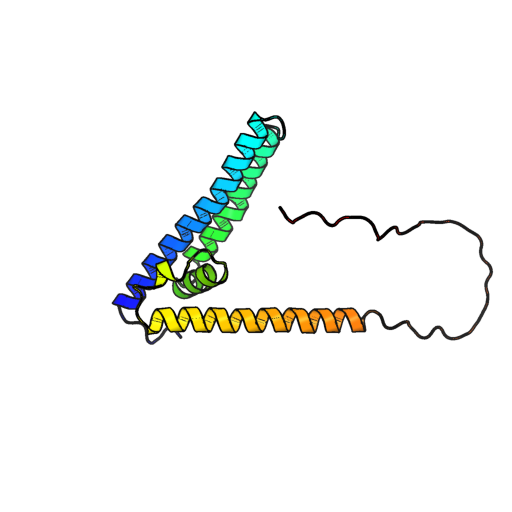 1018 N N . ARG A 1 127 ? 2.194 -36.086 3.225 1.00 57.62 127 ARG A N 1
ATOM 1019 C CA . ARG A 1 127 ? 1.999 -36.322 4.672 1.00 57.62 127 ARG A CA 1
ATOM 1020 C C . ARG A 1 127 ? 0.815 -37.238 4.998 1.00 57.62 127 ARG A C 1
ATOM 1022 O O . ARG A 1 127 ? 0.757 -37.730 6.116 1.00 57.62 127 ARG A O 1
ATOM 1029 N N . CYS A 1 128 ? -0.079 -37.506 4.044 1.00 52.91 128 CYS A N 1
ATOM 1030 C CA . CYS A 1 128 ? -1.189 -38.454 4.200 1.00 52.91 128 CYS A CA 1
ATOM 1031 C C . CYS A 1 128 ? -0.875 -39.816 3.562 1.00 52.91 128 CYS A C 1
ATOM 1033 O O . CYS A 1 128 ? -1.719 -40.401 2.890 1.00 52.91 128 CYS A O 1
ATOM 1035 N N . SER A 1 129 ? 0.345 -40.320 3.751 1.00 51.66 129 SER A N 1
ATOM 1036 C CA . SER A 1 129 ? 0.627 -41.732 3.487 1.00 51.66 129 SER A CA 1
ATOM 1037 C C . SER A 1 129 ? 0.176 -42.509 4.728 1.00 51.66 129 SER A C 1
ATOM 1039 O O . SER A 1 129 ? 0.772 -42.290 5.786 1.00 51.66 129 SER A O 1
ATOM 1041 N N . PRO A 1 130 ? -0.863 -43.364 4.675 1.00 53.72 130 PRO A N 1
ATOM 1042 C CA . PRO A 1 130 ? -1.138 -44.256 5.789 1.00 53.72 130 PRO A CA 1
ATOM 1043 C C . PRO A 1 130 ? 0.092 -45.147 5.960 1.00 53.72 130 PRO A C 1
ATOM 1045 O O . PRO A 1 130 ? 0.519 -45.821 5.022 1.00 53.72 130 PRO A O 1
ATOM 1048 N N . THR A 1 131 ? 0.699 -45.114 7.144 1.00 57.62 131 THR A N 1
ATOM 1049 C CA . THR A 1 131 ? 1.679 -46.125 7.536 1.00 57.62 131 THR A CA 1
ATOM 1050 C C . THR A 1 131 ? 1.059 -47.498 7.284 1.00 57.62 131 THR A C 1
ATOM 1052 O O . THR A 1 131 ? -0.066 -47.720 7.745 1.00 57.62 131 THR A O 1
ATOM 1055 N N . PRO A 1 132 ? 1.728 -48.419 6.570 1.00 47.47 132 PRO A N 1
ATOM 1056 C CA . PRO A 1 132 ? 1.248 -49.786 6.486 1.00 47.47 132 PRO A CA 1
ATOM 1057 C C . PRO A 1 132 ? 1.255 -50.349 7.908 1.00 47.47 132 PRO A C 1
ATOM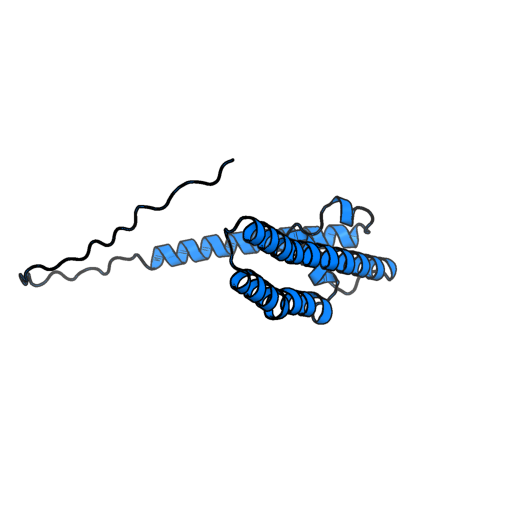 1059 O O . PRO A 1 132 ? 2.311 -50.610 8.483 1.00 47.47 132 PRO A O 1
ATOM 1062 N N . HIS A 1 133 ? 0.070 -50.462 8.510 1.00 47.41 133 HIS A N 1
ATOM 1063 C CA . HIS A 1 133 ? -0.101 -51.193 9.752 1.00 47.41 133 HIS A CA 1
ATOM 1064 C C . HIS A 1 133 ? 0.275 -52.644 9.461 1.00 47.41 133 HIS A C 1
ATOM 1066 O O . HIS A 1 133 ? -0.447 -53.365 8.771 1.00 47.41 133 HIS A O 1
ATOM 1072 N N . ALA A 1 134 ? 1.436 -53.048 9.972 1.00 45.47 134 ALA A N 1
ATOM 1073 C CA . ALA A 1 134 ? 1.787 -54.445 10.114 1.00 45.47 134 ALA A CA 1
ATOM 1074 C C . ALA A 1 134 ? 0.655 -55.129 10.888 1.00 45.47 134 ALA A C 1
ATOM 1076 O O . ALA A 1 134 ? 0.269 -54.701 11.978 1.00 45.47 134 ALA A O 1
ATOM 1077 N N . SER A 1 135 ? 0.083 -56.155 10.267 1.00 51.97 135 SER A N 1
ATOM 1078 C CA . SER A 1 135 ? -0.905 -57.026 10.885 1.00 51.97 135 SER A CA 1
ATOM 1079 C C . SER A 1 135 ? -0.296 -57.672 12.124 1.00 51.97 135 SER A C 1
ATOM 1081 O O . SER A 1 135 ? 0.750 -58.310 12.035 1.00 51.97 135 SER A O 1
ATOM 1083 N N . GLY A 1 136 ? -0.951 -57.521 13.272 1.00 48.88 136 GLY A N 1
ATOM 1084 C CA . GLY A 1 136 ? -0.547 -58.221 14.481 1.00 48.88 136 GLY A CA 1
ATOM 1085 C C . GLY A 1 136 ? -1.182 -57.655 15.741 1.00 48.88 136 GLY A C 1
ATOM 1086 O O . GLY A 1 136 ? -0.771 -56.611 16.227 1.00 48.88 136 GLY A O 1
ATOM 1087 N N . VAL A 1 137 ? -2.103 -58.440 16.302 1.00 43.16 137 VAL A N 1
ATOM 1088 C CA . VAL A 1 137 ? -2.676 -58.352 17.655 1.00 43.16 137 VAL A CA 1
ATOM 1089 C C . VAL A 1 137 ? -3.881 -57.415 17.823 1.00 43.16 137 VAL A C 1
ATOM 1091 O O . VAL A 1 137 ? -3.784 -56.205 18.005 1.00 43.16 137 VAL A O 1
ATOM 1094 N N . VAL A 1 138 ? -5.055 -58.050 17.854 1.00 45.09 138 VAL A N 1
ATOM 1095 C CA . VAL A 1 138 ? -6.291 -57.518 18.433 1.00 45.09 138 VAL A CA 1
ATOM 1096 C C . VAL A 1 138 ? -6.086 -57.414 19.945 1.00 45.09 138 VAL A C 1
ATOM 1098 O O . VAL A 1 138 ? -6.089 -58.428 20.637 1.00 45.09 138 VAL A O 1
ATOM 1101 N N . VAL A 1 139 ? -5.926 -56.197 20.468 1.00 43.59 139 VAL A N 1
ATOM 1102 C CA . VAL A 1 139 ? -6.129 -55.933 21.897 1.00 43.59 139 VAL A CA 1
ATOM 1103 C C . VAL A 1 139 ? -7.382 -55.083 22.044 1.00 43.59 139 VAL A C 1
ATOM 1105 O O . VAL A 1 139 ? -7.436 -53.911 21.678 1.00 43.59 139 VAL A O 1
ATOM 1108 N N . MET A 1 140 ? -8.415 -55.733 22.562 1.00 40.19 140 MET A N 1
ATOM 1109 C CA . MET A 1 140 ? -9.686 -55.161 22.968 1.00 40.19 140 MET A CA 1
ATOM 1110 C C . MET A 1 140 ? -9.455 -54.214 24.154 1.00 40.19 140 MET A C 1
ATOM 1112 O O . MET A 1 140 ? -9.157 -54.683 25.246 1.00 40.19 140 MET A O 1
ATOM 1116 N N . TRP A 1 141 ? -9.613 -52.899 23.967 1.00 38.75 141 TRP A N 1
ATOM 1117 C CA . TRP A 1 141 ? -9.790 -51.954 25.077 1.00 38.75 141 TRP A CA 1
ATOM 1118 C C . TRP A 1 141 ? -10.931 -50.970 24.819 1.00 38.75 141 TRP A C 1
ATOM 1120 O O . TRP A 1 141 ? -11.145 -50.447 23.728 1.00 38.75 141 TRP A O 1
ATOM 1130 N N . HIS A 1 142 ? -11.697 -50.791 25.886 1.00 36.19 142 HIS A N 1
ATOM 1131 C CA . HIS A 1 142 ? -12.954 -50.076 26.018 1.00 36.19 142 HIS A CA 1
ATOM 1132 C C . HIS A 1 142 ? -12.815 -48.541 25.913 1.00 36.19 142 HIS A C 1
ATOM 1134 O O . HIS A 1 142 ? -11.910 -47.952 26.491 1.00 36.19 142 HIS A O 1
ATOM 1140 N N . LYS A 1 143 ? -13.808 -47.917 25.255 1.00 43.28 143 LYS A N 1
ATOM 1141 C CA . LYS A 1 143 ? -14.425 -46.590 25.502 1.00 43.28 143 LYS A CA 1
ATOM 1142 C C . LYS A 1 143 ? -13.597 -45.513 26.241 1.00 43.28 143 LYS A C 1
ATOM 1144 O O . LYS A 1 143 ? -13.446 -45.577 27.457 1.00 43.28 143 LYS A O 1
ATOM 1149 N N . ARG A 1 144 ? -13.374 -44.375 25.565 1.00 40.44 144 ARG A N 1
ATOM 1150 C CA . ARG A 1 144 ? -13.963 -43.047 25.885 1.00 40.44 144 ARG A CA 1
ATOM 1151 C C . ARG A 1 144 ? -13.633 -42.044 24.774 1.00 40.44 144 ARG A C 1
ATOM 1153 O O . ARG A 1 144 ? -12.597 -42.130 24.132 1.00 40.44 144 ARG A O 1
ATOM 1160 N N . GLY A 1 145 ? -14.585 -41.158 24.497 1.00 42.06 145 GLY A N 1
ATOM 1161 C CA . GLY A 1 145 ? -14.661 -40.402 23.252 1.00 42.06 145 GLY A CA 1
ATOM 1162 C C . GLY A 1 145 ? -13.861 -39.105 23.205 1.00 42.06 145 GLY A C 1
ATOM 1163 O O . GLY A 1 145 ? -13.434 -38.574 24.223 1.00 42.06 145 GLY A O 1
ATOM 1164 N N . ARG A 1 146 ? -13.766 -38.574 21.985 1.00 41.75 146 ARG A N 1
ATOM 1165 C CA . ARG A 1 146 ? -13.918 -37.156 21.635 1.00 41.75 146 ARG A CA 1
ATOM 1166 C C . ARG A 1 146 ? -14.135 -37.089 20.120 1.00 41.75 146 ARG A C 1
ATOM 1168 O O . ARG A 1 146 ? -13.287 -37.528 19.352 1.00 41.75 146 ARG A O 1
ATOM 1175 N N . ARG A 1 147 ? -15.314 -36.612 19.708 1.00 41.72 147 ARG A N 1
ATOM 1176 C CA . ARG A 1 147 ? -15.633 -36.295 18.309 1.00 41.72 147 ARG A CA 1
ATOM 1177 C C . ARG A 1 147 ? -14.766 -35.105 17.914 1.00 41.72 147 ARG A C 1
ATOM 1179 O O . ARG A 1 147 ? -14.816 -34.081 18.588 1.00 41.72 147 ARG A O 1
ATOM 1186 N N . CYS A 1 148 ? -13.967 -35.253 16.866 1.00 40.97 148 CYS A N 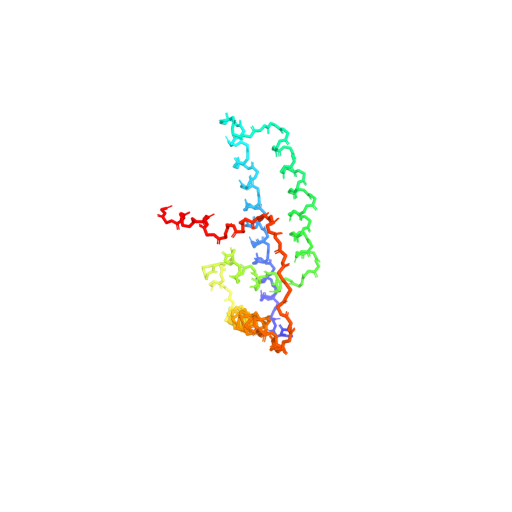1
ATOM 1187 C CA . CYS A 1 148 ? -13.353 -34.121 16.190 1.00 40.97 148 CYS A CA 1
ATOM 1188 C C . CYS A 1 148 ? -14.331 -33.724 15.082 1.00 40.97 148 CYS A C 1
ATOM 1190 O O . CYS A 1 148 ? -14.377 -34.353 14.028 1.00 40.97 148 CYS A O 1
ATOM 1192 N N . ASP A 1 149 ? -15.201 -32.775 15.408 1.00 42.16 149 ASP A N 1
ATOM 1193 C CA . ASP A 1 149 ? -16.158 -32.173 14.489 1.00 42.16 149 ASP A CA 1
ATOM 1194 C C . ASP A 1 149 ? -15.385 -31.148 13.651 1.00 42.16 149 ASP A C 1
ATOM 1196 O O . ASP A 1 149 ? -14.994 -30.090 14.148 1.00 42.16 149 ASP A O 1
ATOM 1200 N N . ARG A 1 150 ? -15.035 -31.521 12.417 1.00 45.41 150 ARG A N 1
ATOM 1201 C CA . ARG A 1 150 ? -14.251 -30.684 11.497 1.00 45.41 150 ARG A CA 1
ATOM 1202 C C . ARG A 1 150 ? -15.023 -30.369 10.217 1.00 45.41 150 ARG A C 1
ATOM 1204 O O . ARG A 1 150 ? -14.406 -30.163 9.184 1.00 45.41 150 ARG A O 1
ATOM 1211 N N . ASP A 1 151 ? -16.349 -30.293 10.317 1.00 48.53 151 ASP A N 1
ATOM 1212 C CA . ASP A 1 151 ? -17.243 -29.898 9.227 1.00 48.53 151 ASP A CA 1
ATOM 1213 C C . ASP A 1 151 ? -18.352 -28.973 9.746 1.00 48.53 151 ASP A C 1
ATOM 1215 O O . ASP A 1 151 ? -19.521 -29.342 9.814 1.00 48.53 151 ASP A O 1
ATOM 1219 N N . ARG A 1 152 ? -17.992 -27.744 10.134 1.00 46.34 152 ARG A N 1
ATOM 1220 C CA . ARG A 1 152 ? -18.928 -26.611 10.254 1.00 46.34 152 ARG A CA 1
ATOM 1221 C C . ARG A 1 152 ? -18.147 -25.321 10.463 1.00 46.34 152 ARG A C 1
ATOM 1223 O O . ARG A 1 152 ? -17.632 -25.101 11.547 1.00 46.34 152 ARG A O 1
ATOM 1230 N N . LEU A 1 153 ? -18.044 -24.534 9.394 1.00 47.19 153 LEU A N 1
ATOM 1231 C CA . LEU A 1 153 ? -17.984 -23.062 9.304 1.00 47.19 153 LEU A CA 1
ATOM 1232 C C . LEU A 1 153 ? -17.692 -22.762 7.815 1.00 47.19 153 LEU A C 1
ATOM 1234 O O . LEU A 1 153 ? -16.557 -22.851 7.362 1.00 47.19 153 LEU A O 1
ATOM 1238 N N . CYS A 1 154 ? -18.727 -22.795 6.966 1.00 39.91 154 CYS A N 1
ATOM 1239 C CA . CYS A 1 154 ? -19.455 -21.607 6.473 1.00 39.91 154 CYS A CA 1
ATOM 1240 C C . CYS A 1 154 ? -18.545 -20.731 5.588 1.00 39.91 154 CYS A C 1
ATOM 1242 O O . CYS A 1 154 ? -17.664 -20.056 6.097 1.00 39.91 154 CYS A O 1
ATOM 1244 N N . ARG A 1 155 ? -18.629 -20.747 4.245 1.00 44.88 155 ARG A N 1
ATOM 1245 C CA . ARG A 1 155 ? -19.786 -20.331 3.418 1.00 44.88 155 ARG A CA 1
ATOM 1246 C C . ARG A 1 155 ? -20.510 -19.121 4.023 1.00 44.88 155 ARG A C 1
ATOM 1248 O O . ARG A 1 155 ? -21.534 -19.302 4.666 1.00 44.88 155 ARG A O 1
ATOM 1255 N N . ALA A 1 156 ? -19.962 -17.926 3.798 1.00 44.47 156 ALA A N 1
ATOM 1256 C CA . ALA A 1 156 ? -20.687 -16.653 3.685 1.00 44.47 156 ALA A CA 1
ATOM 1257 C C . ALA A 1 156 ? -19.699 -15.536 3.288 1.00 44.47 156 ALA A C 1
ATOM 1259 O O . ALA A 1 156 ? -19.057 -14.958 4.154 1.00 44.47 156 ALA A O 1
ATOM 1260 N N . ALA A 1 157 ? -19.542 -15.267 1.988 1.00 38.91 157 ALA A N 1
ATOM 1261 C CA . ALA A 1 157 ? -18.931 -14.031 1.476 1.00 38.91 157 ALA A CA 1
ATOM 1262 C C . ALA A 1 157 ? -19.224 -13.895 -0.029 1.00 38.91 157 ALA A C 1
ATOM 1264 O O . ALA A 1 157 ? -18.359 -14.138 -0.863 1.00 38.91 157 ALA A O 1
ATOM 1265 N N . LEU A 1 158 ? -20.476 -13.592 -0.366 1.00 51.50 158 LEU A N 1
ATOM 1266 C CA . LEU A 1 158 ? -20.887 -13.054 -1.664 1.00 51.50 158 LEU A CA 1
ATOM 1267 C C . LEU A 1 158 ? -22.145 -12.228 -1.409 1.00 51.50 158 LEU A C 1
ATOM 1269 O O . LEU A 1 158 ? -23.241 -12.773 -1.480 1.00 51.50 158 LEU A O 1
ATOM 1273 N N . LEU A 1 159 ? -21.942 -10.971 -1.022 1.00 50.91 159 LEU A N 1
ATOM 1274 C CA . LEU A 1 159 ? -22.737 -9.785 -1.347 1.00 50.91 159 LEU A CA 1
ATOM 1275 C C . LEU A 1 159 ? -21.849 -8.570 -1.058 1.00 50.91 159 LEU A C 1
ATOM 1277 O O . LEU A 1 159 ? -21.287 -8.530 0.059 1.00 50.91 159 LEU A O 1
#

Radius of gyration: 24.98 Å; chains: 1; bounding box: 44×70×47 Å

Secondary structure (DSSP, 8-state):
--SS--HHHHHHHHHHHHHHHHHHHHHHHHHHHHHHHHHHTTSS-HHHHHHHHHHIIIIIHHHHHHHHHTS-HHHHHHHHHHTTSS-HHHHTTS-HHHHHHHHHHHHHHHHHHHHHHHHHHHHHHHHT-------------------------------

pLDDT: mean 79.85, std 20.09, range [36.19, 98.19]